Protein AF-A0AAP5Z2S2-F1 (afdb_monomer_lite)

Sequence (103 aa):
MGKLIPVSVRLAWLNLQRNRRRSLLSMLIIAIAVFALTSAGGFGLYTYDSLKESTARDTGHLTLTTPGYFAKEEEMPLSNGLSHADAITKQLIGLREVRGVQP

Foldseek 3Di:
DDDPDPPVVVVVVVVCVVVVVVNVVVVVVVVVVVVVVVVVVVVVVVVVVVVVVVCVVPPDDDDDFAPCVVVDDDPDPCPRGDPPPVVVLVVQVPDPPRPHDDD

Structure (mmCIF, N/CA/C/O backbone):
data_AF-A0AAP5Z2S2-F1
#
_entry.id   AF-A0AAP5Z2S2-F1
#
loop_
_atom_site.group_PDB
_atom_site.id
_atom_site.type_symbol
_atom_site.label_atom_id
_atom_site.label_alt_id
_atom_site.label_comp_id
_atom_site.label_asym_id
_atom_site.label_entity_id
_atom_site.label_seq_id
_atom_site.pdbx_PDB_ins_code
_atom_site.Cartn_x
_atom_site.Cartn_y
_atom_site.Cartn_z
_atom_site.occupancy
_atom_site.B_iso_or_equiv
_atom_site.auth_seq_id
_atom_site.auth_comp_id
_atom_site.auth_asym_id
_atom_site.auth_atom_id
_atom_site.pdbx_PDB_model_num
ATOM 1 N N . MET A 1 1 ? 16.719 -23.718 -40.610 1.00 45.75 1 MET A N 1
ATOM 2 C CA . MET A 1 1 ? 16.829 -23.234 -39.215 1.00 45.75 1 MET A CA 1
ATOM 3 C C . MET A 1 1 ? 16.643 -21.720 -39.211 1.00 45.75 1 MET A C 1
ATOM 5 O O . MET A 1 1 ? 17.610 -20.977 -39.342 1.00 45.75 1 MET A O 1
ATOM 9 N N . GLY A 1 2 ? 15.385 -21.267 -39.220 1.00 56.78 2 GLY A N 1
ATOM 10 C CA . GLY A 1 2 ? 15.040 -19.845 -39.301 1.00 56.78 2 GLY A CA 1
ATOM 11 C C . GLY A 1 2 ? 15.530 -19.102 -38.062 1.00 56.78 2 GLY A C 1
ATOM 12 O O . GLY A 1 2 ? 15.383 -19.595 -36.947 1.00 56.78 2 GLY A O 1
ATOM 13 N N . LYS A 1 3 ? 16.169 -17.946 -38.253 1.00 67.88 3 LYS A N 1
ATOM 14 C CA . LYS A 1 3 ? 16.691 -17.134 -37.150 1.00 67.88 3 LYS A CA 1
ATOM 15 C C . LYS A 1 3 ? 15.517 -16.701 -36.265 1.00 67.88 3 LYS A C 1
ATOM 17 O O . LYS A 1 3 ? 14.717 -15.874 -36.682 1.00 67.88 3 LYS A O 1
ATOM 22 N N . LEU A 1 4 ? 15.450 -17.248 -35.052 1.00 73.19 4 LEU A N 1
ATOM 23 C CA . LEU A 1 4 ? 14.409 -16.979 -34.047 1.00 73.19 4 LEU A CA 1
ATOM 24 C C . LEU A 1 4 ? 14.369 -15.511 -33.580 1.00 73.19 4 LEU A C 1
ATOM 26 O O . LEU A 1 4 ? 13.437 -15.112 -32.893 1.00 73.19 4 LEU A O 1
ATOM 30 N N . ILE A 1 5 ? 15.369 -14.700 -33.945 1.00 80.12 5 ILE A N 1
ATOM 31 C CA . ILE A 1 5 ? 15.459 -13.287 -33.574 1.00 80.12 5 ILE A CA 1
ATOM 32 C C . ILE A 1 5 ? 15.736 -12.455 -34.836 1.00 80.12 5 ILE A C 1
ATOM 34 O O . ILE A 1 5 ? 16.734 -12.712 -35.525 1.00 80.12 5 ILE A O 1
ATOM 38 N N . PRO A 1 6 ? 14.902 -11.441 -35.137 1.00 90.25 6 PRO A N 1
ATOM 39 C CA . PRO A 1 6 ? 15.153 -10.525 -36.238 1.00 90.25 6 PRO A CA 1
ATOM 40 C C . PRO A 1 6 ? 16.481 -9.787 -36.033 1.00 90.25 6 PRO A C 1
ATOM 42 O O . PRO A 1 6 ? 16.833 -9.387 -34.921 1.00 90.25 6 PRO A O 1
ATOM 45 N N . VAL A 1 7 ? 17.219 -9.556 -37.120 1.00 89.44 7 VAL A N 1
ATOM 46 C CA . VAL A 1 7 ? 18.526 -8.874 -37.076 1.00 89.44 7 VAL A CA 1
ATOM 47 C C . VAL A 1 7 ? 18.421 -7.487 -36.426 1.00 89.44 7 VAL A C 1
ATOM 49 O O . VAL A 1 7 ? 19.330 -7.084 -35.702 1.00 89.44 7 VAL A O 1
ATOM 52 N N . SER A 1 8 ? 17.292 -6.797 -36.602 1.00 90.56 8 SER A N 1
ATOM 53 C CA . SER A 1 8 ? 16.998 -5.503 -35.976 1.00 90.56 8 SER A CA 1
ATOM 54 C C . SER A 1 8 ? 17.015 -5.553 -34.444 1.00 90.56 8 SER A C 1
ATOM 56 O O . SER A 1 8 ? 17.643 -4.701 -33.821 1.00 90.56 8 SER A O 1
ATOM 58 N N . VAL A 1 9 ? 16.411 -6.573 -33.826 1.00 91.56 9 VAL A N 1
ATOM 59 C CA . VAL A 1 9 ? 16.384 -6.744 -32.360 1.00 91.56 9 VAL A CA 1
ATOM 60 C C . VAL A 1 9 ? 17.791 -6.998 -31.820 1.00 91.56 9 VAL A C 1
ATOM 62 O O . VAL A 1 9 ? 18.203 -6.401 -30.825 1.00 91.56 9 VAL A O 1
ATOM 65 N N . ARG A 1 10 ? 18.579 -7.822 -32.522 1.00 89.75 10 ARG A N 1
ATOM 66 C CA . ARG A 1 10 ? 19.985 -8.072 -32.168 1.00 89.75 10 ARG A CA 1
ATOM 67 C C . ARG A 1 10 ? 20.828 -6.795 -32.245 1.00 89.75 10 ARG A C 1
ATOM 69 O O . ARG A 1 10 ? 21.631 -6.539 -31.350 1.00 89.75 10 ARG A O 1
ATOM 76 N N . LEU A 1 11 ? 20.638 -5.982 -33.284 1.00 91.12 11 LEU A N 1
ATOM 77 C CA . LEU A 1 11 ? 21.326 -4.697 -33.438 1.00 91.12 11 LEU A CA 1
ATOM 78 C C . LEU A 1 11 ? 20.891 -3.677 -32.376 1.00 91.12 11 LEU A C 1
ATOM 80 O O . LEU A 1 11 ? 21.734 -2.938 -31.864 1.00 91.12 11 LEU A O 1
ATOM 84 N N . ALA A 1 12 ? 19.609 -3.645 -32.010 1.00 90.81 12 ALA A N 1
ATOM 85 C CA . ALA A 1 12 ? 19.100 -2.785 -30.944 1.00 90.81 12 ALA A CA 1
ATOM 86 C C . ALA A 1 12 ? 19.723 -3.140 -29.583 1.00 90.81 12 ALA A C 1
ATOM 88 O O . ALA A 1 12 ? 20.197 -2.252 -28.874 1.00 90.81 12 ALA A O 1
ATOM 89 N N . TRP A 1 13 ? 19.817 -4.435 -29.256 1.00 90.69 13 TRP A N 1
ATOM 90 C CA . TRP A 1 13 ? 20.442 -4.913 -28.020 1.00 90.69 13 TRP A CA 1
ATOM 91 C C . TRP A 1 13 ? 21.925 -4.541 -27.924 1.00 90.69 13 TRP A C 1
ATOM 93 O O . TRP A 1 13 ? 22.368 -3.986 -26.919 1.00 90.69 13 TRP A O 1
ATOM 103 N N . LEU A 1 14 ? 22.691 -4.771 -28.996 1.00 92.06 14 LEU A N 1
ATOM 104 C CA . LEU A 1 14 ? 24.108 -4.392 -29.055 1.00 92.06 14 LEU A CA 1
ATOM 105 C C . LEU A 1 14 ? 24.298 -2.871 -28.927 1.00 92.06 14 LEU A C 1
ATOM 107 O O . LEU A 1 14 ? 25.250 -2.419 -28.290 1.00 92.06 14 LEU A O 1
ATOM 111 N N . ASN A 1 15 ? 23.377 -2.067 -29.470 1.00 91.44 15 ASN A N 1
ATOM 112 C CA . ASN A 1 15 ? 23.395 -0.612 -29.300 1.00 91.44 15 ASN A CA 1
ATOM 113 C C . ASN A 1 15 ? 23.134 -0.181 -27.851 1.00 91.44 15 ASN A C 1
ATOM 115 O O . ASN A 1 15 ? 23.844 0.692 -27.345 1.00 91.44 15 ASN A O 1
ATOM 119 N N . LEU A 1 16 ? 22.170 -0.810 -27.174 1.00 91.25 16 LEU A N 1
ATOM 120 C CA . LEU A 1 16 ? 21.919 -0.604 -25.744 1.00 91.25 16 LEU A CA 1
ATOM 121 C C . LEU A 1 16 ? 23.152 -0.974 -24.908 1.00 91.25 16 LEU A C 1
ATOM 123 O O . LEU A 1 16 ? 23.572 -0.220 -24.031 1.00 91.25 16 LEU A O 1
ATOM 127 N N . GLN A 1 17 ? 23.780 -2.109 -25.228 1.00 91.44 17 GLN A N 1
ATOM 128 C CA . GLN A 1 17 ? 24.954 -2.609 -24.519 1.00 91.44 17 GLN A CA 1
ATOM 129 C C . GLN A 1 17 ? 26.214 -1.768 -24.767 1.00 91.44 17 GLN A C 1
ATOM 131 O O . GLN A 1 17 ? 27.086 -1.732 -23.899 1.00 91.44 17 GLN A O 1
ATOM 136 N N . ARG A 1 18 ? 26.323 -1.086 -25.913 1.00 91.75 18 ARG A N 1
ATOM 137 C CA . ARG A 1 18 ? 27.411 -0.139 -26.208 1.00 91.75 18 ARG A CA 1
ATOM 138 C C . ARG A 1 18 ? 27.222 1.188 -25.470 1.00 91.75 18 ARG A C 1
ATOM 140 O O . ARG A 1 18 ? 28.170 1.711 -24.899 1.00 91.75 18 ARG A O 1
ATOM 147 N N . ASN A 1 19 ? 25.993 1.702 -25.418 1.00 91.06 19 ASN A N 1
ATOM 148 C CA . ASN A 1 19 ? 25.661 2.994 -24.808 1.00 91.06 19 ASN A CA 1
ATOM 149 C C . ASN A 1 19 ? 25.090 2.856 -23.383 1.00 91.06 19 ASN A C 1
ATOM 151 O O . ASN A 1 19 ? 24.124 3.535 -23.024 1.00 91.06 19 ASN A O 1
ATOM 155 N N . ARG A 1 20 ? 25.712 2.007 -22.546 1.00 86.75 20 ARG A N 1
ATOM 156 C CA . ARG A 1 20 ? 25.161 1.591 -21.238 1.00 86.75 20 ARG A CA 1
ATOM 157 C C . ARG A 1 20 ? 24.781 2.751 -20.330 1.00 86.75 20 ARG A C 1
ATOM 159 O O . ARG A 1 20 ? 23.708 2.720 -19.750 1.00 86.75 20 ARG A O 1
ATOM 166 N N . ARG A 1 21 ? 25.627 3.782 -20.222 1.00 90.69 21 ARG A N 1
ATOM 167 C CA . ARG A 1 21 ? 25.371 4.927 -19.327 1.00 90.69 21 ARG A CA 1
ATOM 168 C C . ARG A 1 21 ? 24.060 5.643 -19.670 1.00 90.69 21 ARG A C 1
ATOM 170 O O . ARG A 1 21 ? 23.271 5.924 -18.777 1.00 90.69 21 ARG A O 1
ATOM 177 N N . ARG A 1 22 ? 23.805 5.887 -20.961 1.00 90.12 22 ARG A N 1
ATOM 178 C CA . ARG A 1 22 ? 22.595 6.586 -21.422 1.00 90.12 22 ARG A CA 1
ATOM 179 C C . ARG A 1 22 ? 21.356 5.698 -21.314 1.00 90.12 22 ARG A C 1
ATOM 181 O O . ARG A 1 22 ? 20.320 6.155 -20.852 1.00 90.12 22 ARG A O 1
ATOM 188 N N . SER A 1 23 ? 21.476 4.429 -21.701 1.00 92.69 23 SER A N 1
ATOM 189 C CA . SER A 1 23 ? 20.370 3.471 -21.632 1.00 92.69 23 SER A CA 1
ATOM 190 C C . SER A 1 23 ? 19.963 3.130 -20.195 1.00 92.69 23 SER A C 1
ATOM 192 O O . SER A 1 23 ? 18.771 3.023 -19.922 1.00 92.69 23 SER A O 1
ATOM 194 N N . LEU A 1 24 ? 20.924 3.018 -19.272 1.00 93.19 24 LEU A N 1
ATOM 195 C CA . LEU A 1 24 ? 20.651 2.789 -17.850 1.00 93.19 24 LEU A CA 1
ATOM 196 C C . LEU A 1 24 ? 19.881 3.950 -17.230 1.00 93.19 24 LEU A C 1
ATOM 198 O O . LEU A 1 24 ? 18.924 3.709 -16.508 1.00 93.19 24 LEU A O 1
ATOM 202 N N . LEU A 1 25 ? 20.258 5.194 -17.540 1.00 95.06 25 LEU A N 1
ATOM 203 C CA . LEU A 1 25 ? 19.572 6.369 -17.005 1.00 95.06 25 LEU A CA 1
ATOM 204 C C . LEU A 1 25 ? 1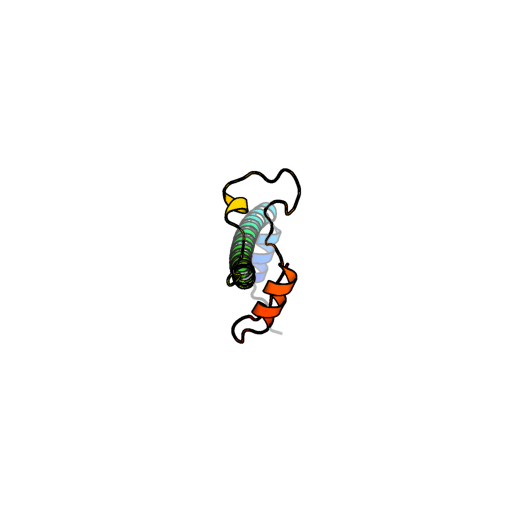8.100 6.401 -17.437 1.00 95.06 25 LEU A C 1
ATOM 206 O O . LEU A 1 25 ? 17.220 6.565 -16.598 1.00 95.06 25 LEU A O 1
ATOM 210 N N . SER A 1 26 ? 17.815 6.158 -18.719 1.00 94.25 26 SER A N 1
ATOM 211 C CA . SER A 1 26 ? 16.434 6.066 -19.209 1.00 94.25 26 SER A CA 1
ATOM 212 C C . SER A 1 26 ? 15.656 4.918 -18.561 1.00 94.25 26 SER A C 1
ATOM 214 O O . SER A 1 26 ? 14.512 5.106 -18.156 1.00 94.25 26 SER A O 1
ATOM 216 N N . MET A 1 27 ? 16.272 3.739 -18.423 1.00 95.38 27 MET A N 1
ATOM 217 C CA . MET A 1 27 ? 15.636 2.585 -17.780 1.00 95.38 27 MET A CA 1
ATOM 218 C C . MET A 1 27 ? 15.329 2.850 -16.303 1.00 95.38 27 MET A C 1
ATOM 220 O O . MET A 1 27 ? 14.266 2.471 -15.824 1.00 95.38 27 MET A O 1
ATOM 224 N N . LEU A 1 28 ? 16.233 3.525 -15.595 1.00 96.50 28 LEU A N 1
ATOM 225 C CA . LEU A 1 28 ? 16.092 3.834 -14.177 1.00 96.50 28 LEU A CA 1
ATOM 226 C C . LEU A 1 28 ? 14.973 4.850 -13.929 1.00 96.50 28 LEU A C 1
ATOM 228 O O . LEU A 1 28 ? 14.191 4.669 -13.003 1.00 96.50 28 LEU A O 1
ATOM 232 N N . ILE A 1 29 ? 14.827 5.855 -14.798 1.00 97.25 29 ILE A N 1
ATOM 233 C CA . ILE A 1 29 ? 13.692 6.791 -14.745 1.00 97.25 29 ILE A CA 1
ATOM 234 C C . ILE A 1 29 ? 12.366 6.038 -14.890 1.00 97.25 29 ILE A C 1
ATOM 236 O O . ILE A 1 29 ? 11.457 6.235 -14.086 1.00 97.25 29 ILE A O 1
ATOM 240 N N . ILE A 1 30 ? 12.265 5.146 -15.882 1.00 97.56 30 ILE A N 1
ATOM 241 C CA . ILE A 1 30 ? 11.054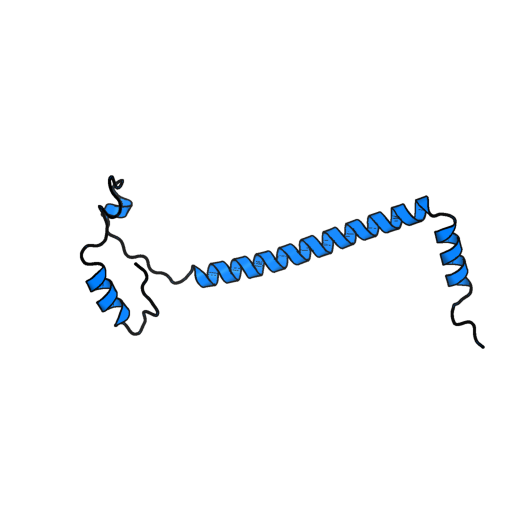 4.341 -16.102 1.00 97.56 30 ILE A CA 1
ATOM 242 C C . ILE A 1 30 ? 10.789 3.436 -14.894 1.00 97.56 30 ILE A C 1
ATOM 244 O O . ILE A 1 30 ? 9.658 3.366 -14.422 1.00 97.56 30 ILE A O 1
ATOM 248 N N . ALA A 1 31 ? 11.822 2.780 -14.363 1.00 97.88 31 ALA A N 1
ATOM 249 C CA . ALA A 1 31 ? 11.697 1.897 -13.209 1.00 97.88 31 ALA A CA 1
ATOM 250 C C . ALA A 1 31 ? 11.193 2.642 -11.965 1.00 97.88 3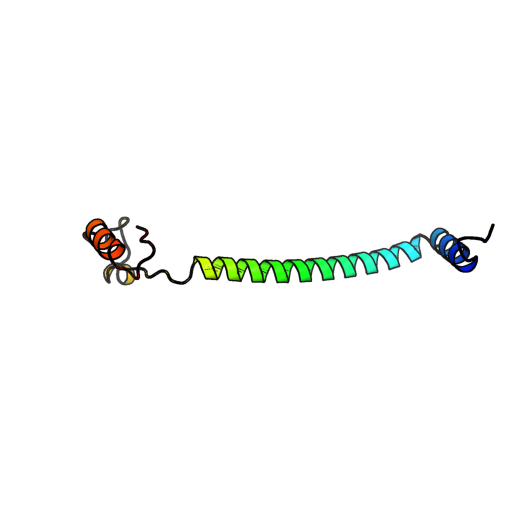1 ALA A C 1
ATOM 252 O O . ALA A 1 31 ? 10.269 2.164 -11.314 1.00 97.88 31 ALA A O 1
ATOM 253 N N . ILE A 1 32 ? 11.744 3.825 -11.669 1.00 98.00 32 ILE A N 1
ATOM 254 C CA . ILE A 1 32 ? 11.293 4.661 -10.547 1.00 98.00 32 ILE A CA 1
ATOM 255 C C . ILE A 1 32 ? 9.843 5.105 -10.751 1.00 98.00 32 ILE A C 1
ATOM 257 O O . ILE A 1 32 ? 9.050 5.020 -9.818 1.00 98.00 32 ILE A O 1
ATOM 261 N N . ALA A 1 33 ? 9.478 5.546 -11.957 1.00 97.81 33 ALA A N 1
ATOM 262 C CA . ALA A 1 33 ? 8.117 5.990 -12.252 1.00 97.81 33 ALA A CA 1
ATOM 263 C C . ALA A 1 33 ? 7.093 4.859 -12.068 1.00 97.81 33 ALA A C 1
ATOM 265 O O . ALA A 1 33 ? 6.072 5.051 -11.409 1.00 97.81 33 ALA A O 1
ATOM 266 N N . VAL A 1 34 ? 7.385 3.669 -12.603 1.00 97.94 34 VAL A N 1
ATOM 267 C CA . VAL A 1 34 ? 6.526 2.487 -12.442 1.00 97.94 34 VAL A CA 1
ATOM 268 C C . VAL A 1 34 ? 6.444 2.085 -10.973 1.00 97.94 34 VAL A C 1
ATOM 270 O O . VAL A 1 34 ? 5.341 1.897 -10.473 1.00 97.94 34 VAL A O 1
ATOM 273 N N . PHE A 1 35 ? 7.577 2.024 -10.268 1.00 97.19 35 PHE A N 1
ATOM 274 C CA . PHE A 1 35 ? 7.623 1.695 -8.844 1.00 97.19 35 PHE A CA 1
ATOM 275 C C . PHE A 1 35 ? 6.778 2.655 -8.000 1.00 97.19 35 PHE A C 1
ATOM 277 O O . PHE A 1 35 ? 6.003 2.211 -7.152 1.00 97.19 35 PHE A O 1
ATOM 284 N N . ALA A 1 36 ? 6.896 3.962 -8.241 1.00 96.81 36 ALA A N 1
ATOM 285 C CA . ALA A 1 36 ? 6.117 4.974 -7.540 1.00 96.81 36 ALA A CA 1
ATOM 286 C C . ALA A 1 36 ? 4.616 4.808 -7.811 1.00 96.81 36 ALA A C 1
ATOM 288 O O . ALA A 1 36 ? 3.822 4.807 -6.872 1.00 96.81 36 ALA A O 1
ATOM 289 N N . LEU A 1 37 ? 4.229 4.600 -9.075 1.00 96.44 37 LEU A N 1
ATOM 290 C CA . LEU A 1 37 ? 2.828 4.449 -9.462 1.00 96.44 37 LEU A CA 1
ATOM 291 C C . LEU A 1 37 ? 2.196 3.185 -8.864 1.00 96.44 37 LEU A C 1
ATOM 293 O O . LEU A 1 37 ? 1.097 3.250 -8.312 1.00 96.44 37 LEU A O 1
ATOM 297 N N . THR A 1 38 ? 2.891 2.046 -8.919 1.00 96.25 38 THR A N 1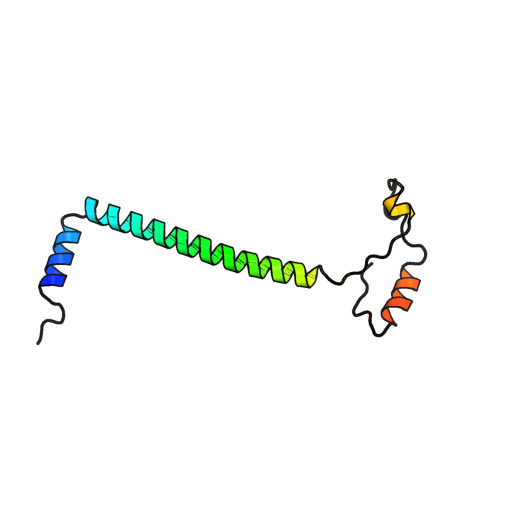
ATOM 298 C CA . THR A 1 38 ? 2.389 0.789 -8.344 1.00 96.25 38 THR A CA 1
ATOM 299 C C . THR A 1 38 ? 2.334 0.845 -6.824 1.00 96.25 38 THR A C 1
ATOM 301 O O . THR A 1 38 ? 1.367 0.365 -6.239 1.00 96.25 38 THR A O 1
ATOM 304 N N . SER A 1 39 ? 3.335 1.454 -6.179 1.00 95.19 39 SER A N 1
ATOM 305 C CA . SER A 1 39 ? 3.373 1.571 -4.717 1.00 95.19 39 SER A CA 1
ATOM 306 C C . SER A 1 39 ? 2.276 2.500 -4.206 1.00 95.19 39 SER A C 1
ATOM 308 O O . SER A 1 39 ? 1.566 2.139 -3.274 1.00 95.19 39 SER A O 1
ATOM 310 N N . ALA A 1 40 ? 2.079 3.659 -4.843 1.00 93.81 40 ALA A N 1
ATOM 311 C CA . ALA A 1 40 ? 1.016 4.592 -4.479 1.00 93.81 40 ALA A CA 1
ATOM 312 C C . ALA A 1 40 ? -0.379 3.988 -4.707 1.00 93.81 40 ALA A C 1
ATOM 314 O O . ALA A 1 40 ? -1.242 4.089 -3.836 1.00 93.81 40 AL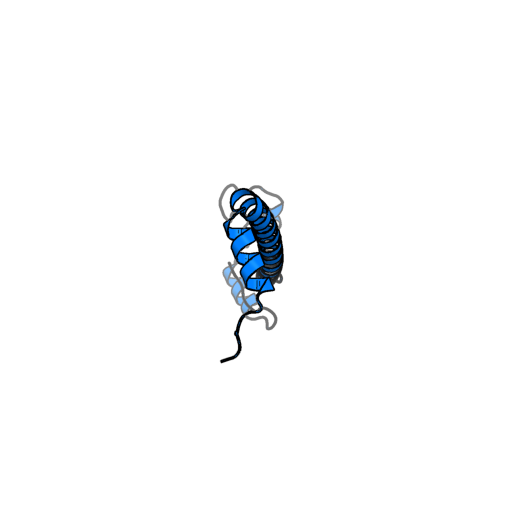A A O 1
ATOM 315 N N . GLY A 1 41 ? -0.591 3.312 -5.843 1.00 91.62 41 GLY A N 1
ATOM 316 C CA . GLY A 1 41 ? -1.853 2.630 -6.137 1.00 91.62 41 GLY A CA 1
ATOM 317 C C . GLY A 1 41 ? -2.155 1.494 -5.157 1.00 91.62 41 GLY A C 1
ATOM 318 O O . GLY A 1 41 ? -3.261 1.417 -4.624 1.00 91.62 41 GLY A O 1
ATOM 319 N N . GLY A 1 42 ? -1.162 0.646 -4.871 1.00 91.25 42 GLY A N 1
ATOM 320 C CA . GLY A 1 42 ? -1.290 -0.450 -3.908 1.00 91.25 42 GLY A CA 1
ATOM 321 C C . GLY A 1 42 ? -1.531 0.043 -2.480 1.00 91.25 42 GLY A C 1
ATOM 322 O O . GLY A 1 42 ? -2.426 -0.458 -1.802 1.00 91.25 42 GLY A O 1
ATOM 323 N N . PHE A 1 43 ? -0.794 1.069 -2.046 1.00 90.88 43 PHE A N 1
ATOM 324 C CA . PHE A 1 43 ? -0.988 1.700 -0.740 1.00 90.88 43 PHE A CA 1
ATOM 325 C C . PHE A 1 43 ? -2.383 2.316 -0.605 1.00 90.88 43 PHE A C 1
ATOM 327 O O . PHE A 1 43 ? -3.041 2.118 0.415 1.00 90.88 43 PHE A O 1
ATOM 334 N N . GLY A 1 44 ? -2.858 3.025 -1.634 1.00 86.12 44 GLY A N 1
ATOM 335 C CA . GLY A 1 44 ? -4.199 3.604 -1.643 1.00 86.12 44 GLY A CA 1
ATOM 336 C C . GLY A 1 44 ? -5.273 2.536 -1.461 1.00 86.12 44 GLY A C 1
ATOM 337 O O . GLY A 1 44 ? -6.096 2.644 -0.556 1.00 86.12 44 GLY A O 1
ATOM 338 N N . LEU A 1 45 ? -5.222 1.469 -2.264 1.00 85.50 45 LEU A N 1
ATOM 339 C CA . LEU A 1 45 ? -6.189 0.372 -2.191 1.00 85.50 45 LEU A CA 1
ATOM 340 C C . LEU A 1 45 ? -6.187 -0.311 -0.815 1.00 85.50 45 LEU A C 1
ATOM 342 O O . LEU A 1 45 ? -7.248 -0.518 -0.231 1.00 85.50 45 LEU A O 1
ATOM 346 N N . TYR A 1 46 ? -5.001 -0.603 -0.279 1.00 83.88 46 TYR A N 1
ATOM 347 C CA . TYR A 1 46 ? -4.854 -1.200 1.048 1.00 83.88 46 TYR A CA 1
ATOM 348 C C . TYR A 1 46 ? -5.385 -0.290 2.162 1.00 83.88 46 TYR A C 1
ATOM 350 O O . TYR A 1 46 ? -6.030 -0.758 3.099 1.00 83.88 46 TYR A O 1
ATOM 358 N N . THR A 1 47 ? -5.145 1.017 2.053 1.00 85.44 47 THR A N 1
ATOM 359 C CA . THR A 1 47 ? -5.631 1.997 3.030 1.00 85.44 47 THR A CA 1
ATOM 360 C C . THR A 1 47 ? -7.156 2.033 3.047 1.00 85.44 47 THR A C 1
ATOM 362 O O . THR A 1 47 ? -7.746 2.010 4.121 1.00 85.44 47 THR A O 1
ATOM 365 N N . TYR A 1 48 ? -7.812 2.022 1.882 1.00 79.25 48 TYR A N 1
ATOM 366 C CA . TYR A 1 48 ? -9.275 1.971 1.815 1.00 79.25 48 TYR A CA 1
ATOM 367 C C . TYR A 1 48 ? -9.849 0.705 2.445 1.00 79.25 48 TYR A C 1
ATOM 369 O O . TYR A 1 48 ? -10.817 0.788 3.199 1.00 79.25 48 TYR A O 1
ATOM 377 N N . ASP A 1 49 ? -9.255 -0.451 2.155 1.00 79.12 49 ASP A N 1
ATOM 378 C CA . ASP A 1 49 ? -9.720 -1.718 2.718 1.00 79.12 49 ASP A CA 1
ATOM 379 C C . ASP A 1 49 ? -9.526 -1.754 4.241 1.00 79.12 49 ASP A C 1
ATOM 381 O O . ASP A 1 49 ? -10.445 -2.094 4.982 1.00 79.12 49 ASP A O 1
ATOM 385 N N . SER A 1 50 ? -8.384 -1.258 4.723 1.00 74.94 50 SER A N 1
ATOM 386 C CA . SER A 1 50 ? -8.098 -1.129 6.157 1.00 74.94 50 SER A CA 1
ATOM 387 C C . SER A 1 50 ? -9.070 -0.182 6.864 1.00 74.94 50 SER A C 1
ATOM 389 O O . SER A 1 50 ? -9.552 -0.490 7.952 1.00 74.94 50 SER A O 1
ATOM 391 N N . LEU A 1 51 ? -9.394 0.963 6.251 1.00 79.38 51 LEU A N 1
ATOM 392 C CA . LEU A 1 51 ? -10.362 1.918 6.799 1.00 79.38 51 LEU A CA 1
ATOM 393 C C . LEU A 1 51 ? -11.773 1.331 6.838 1.00 79.38 51 LEU A C 1
ATOM 395 O O . LEU A 1 51 ? -12.504 1.547 7.806 1.00 79.38 51 LEU A O 1
ATOM 399 N N . LYS A 1 52 ? -12.154 0.577 5.804 1.00 76.56 52 LYS A N 1
ATOM 400 C CA . LYS A 1 52 ? -13.441 -0.113 5.745 1.00 76.56 52 LYS A CA 1
ATOM 401 C C . LYS A 1 52 ? -13.532 -1.195 6.820 1.00 76.56 52 LYS A C 1
ATOM 403 O O . LYS A 1 52 ? -14.543 -1.259 7.510 1.00 76.56 52 LYS A O 1
ATOM 408 N N . GLU A 1 53 ? -12.490 -2.004 6.985 1.00 73.06 53 GLU A N 1
ATOM 409 C CA . GLU A 1 53 ? -12.418 -3.040 8.018 1.00 73.06 53 GLU A CA 1
ATOM 410 C C . GLU A 1 53 ? -12.437 -2.432 9.430 1.00 73.06 53 GLU A C 1
ATOM 412 O O . GLU A 1 53 ? -13.203 -2.890 10.274 1.00 73.06 53 GLU A O 1
ATOM 417 N N . SER A 1 54 ? -11.675 -1.359 9.684 1.00 71.19 54 SER A N 1
ATOM 418 C CA . SER A 1 54 ? -11.705 -0.641 10.971 1.00 71.19 54 SER A CA 1
ATOM 419 C C . SER A 1 54 ? -13.095 -0.074 11.253 1.00 71.19 54 SER A C 1
ATOM 421 O O . SER A 1 54 ? -13.674 -0.340 12.299 1.00 71.19 54 SER A O 1
ATOM 423 N N . THR A 1 55 ? -13.694 0.617 10.278 1.00 70.56 55 THR A N 1
ATOM 424 C CA . THR A 1 55 ? -15.052 1.168 10.416 1.00 70.56 55 THR A CA 1
ATOM 425 C C . THR A 1 55 ? -16.082 0.068 10.670 1.00 70.56 55 THR A C 1
ATOM 427 O O . THR A 1 55 ? -16.970 0.237 11.501 1.00 70.56 55 THR A O 1
ATOM 430 N N . ALA A 1 56 ? -15.971 -1.082 10.003 1.00 67.56 56 ALA A N 1
ATOM 431 C CA . ALA A 1 56 ? -16.882 -2.206 10.208 1.00 67.56 56 ALA A CA 1
ATOM 432 C C . ALA A 1 56 ? -16.769 -2.830 11.611 1.00 67.56 56 ALA A C 1
ATOM 434 O O . ALA A 1 56 ? -17.753 -3.377 12.104 1.00 67.56 56 ALA A O 1
ATOM 435 N N . ARG A 1 57 ? -15.598 -2.754 12.255 1.00 70.00 57 ARG A N 1
ATOM 436 C CA . ARG A 1 57 ? -15.384 -3.248 13.625 1.00 70.00 57 ARG A CA 1
ATOM 437 C C . ARG A 1 57 ? -15.794 -2.247 14.697 1.00 70.00 57 ARG A C 1
ATOM 439 O O . ARG A 1 57 ? -16.262 -2.669 15.752 1.00 70.00 57 ARG A O 1
ATOM 446 N N . ASP A 1 58 ? -15.632 -0.957 14.424 1.00 67.00 58 ASP A N 1
ATOM 447 C CA . ASP A 1 58 ? -15.828 0.108 15.412 1.00 67.00 58 ASP A CA 1
ATOM 448 C C . ASP A 1 58 ? -17.249 0.693 15.403 1.00 67.00 58 ASP A C 1
ATOM 450 O O . ASP A 1 58 ? -17.676 1.320 16.372 1.00 67.00 58 ASP A O 1
ATOM 454 N N . THR A 1 59 ? -18.013 0.496 14.326 1.00 65.81 59 THR A N 1
ATOM 455 C CA . THR A 1 59 ? -19.387 1.010 14.223 1.00 65.81 59 THR A CA 1
ATOM 456 C C . THR A 1 59 ? -20.424 -0.003 14.710 1.00 65.81 59 THR A C 1
ATOM 458 O O . THR A 1 59 ? -20.288 -1.208 14.524 1.00 65.81 59 THR A O 1
ATOM 461 N N . GLY A 1 60 ? -21.493 0.498 15.339 1.00 69.12 60 GLY A N 1
ATOM 462 C CA . GLY A 1 60 ? -22.581 -0.326 15.885 1.00 69.12 60 GLY A CA 1
ATOM 463 C C . GLY A 1 60 ? -22.492 -0.600 17.389 1.00 69.12 60 GLY A C 1
ATOM 464 O O . GLY A 1 60 ? -23.374 -1.268 17.927 1.00 69.12 60 GLY A O 1
ATOM 465 N N . HIS A 1 61 ? -21.482 -0.060 18.078 1.00 76.94 61 HIS A N 1
ATOM 466 C CA . HIS A 1 61 ? -21.398 -0.112 19.539 1.00 76.94 61 HIS A CA 1
ATOM 467 C C . HIS A 1 61 ? -22.192 1.037 20.165 1.00 76.94 61 HIS A C 1
ATOM 469 O O . HIS A 1 61 ? -22.075 2.189 19.747 1.00 76.94 61 HIS A O 1
ATOM 475 N N . LEU A 1 62 ? -23.001 0.721 21.175 1.00 74.19 62 LEU A N 1
ATOM 476 C CA . LEU A 1 62 ? -23.688 1.704 22.009 1.00 74.19 62 LEU A CA 1
ATOM 477 C C . LEU A 1 62 ? -23.006 1.742 23.374 1.00 74.19 62 LEU A C 1
ATOM 479 O O . LEU A 1 62 ? -23.066 0.772 24.126 1.00 74.19 62 LEU A O 1
ATOM 483 N N . THR A 1 63 ? -22.375 2.868 23.694 1.00 78.69 63 THR A N 1
ATOM 484 C CA . THR A 1 63 ? -21.751 3.078 25.003 1.00 78.69 63 THR A CA 1
ATOM 485 C C . THR A 1 63 ? -22.773 3.665 25.969 1.00 78.69 63 THR A C 1
ATOM 487 O O . THR A 1 63 ? -23.309 4.749 25.740 1.00 78.69 63 THR A O 1
ATOM 490 N N . LEU A 1 64 ? -23.034 2.956 27.066 1.00 75.88 64 LEU A N 1
ATOM 491 C CA . LEU A 1 64 ? -23.867 3.435 28.166 1.00 75.88 64 LEU A CA 1
ATOM 492 C C . LEU A 1 64 ? -22.962 4.022 29.248 1.00 75.88 64 LEU A C 1
ATOM 494 O O . LEU A 1 64 ? -21.987 3.394 29.648 1.00 75.88 64 LEU A O 1
ATOM 498 N N . THR A 1 65 ? -23.279 5.217 29.736 1.00 78.31 65 THR A N 1
ATOM 499 C CA . THR A 1 65 ? -22.508 5.871 30.799 1.00 78.31 65 THR A CA 1
ATOM 500 C C . THR A 1 65 ? -23.406 6.733 31.682 1.00 78.31 65 THR A C 1
ATOM 502 O O . THR A 1 65 ? -24.560 7.000 31.335 1.00 78.31 65 THR A O 1
ATOM 505 N N . THR A 1 66 ? -22.905 7.153 32.843 1.00 80.75 66 THR A N 1
ATOM 506 C CA . THR A 1 66 ? -23.628 8.079 33.720 1.00 80.75 66 THR A CA 1
ATOM 507 C C . THR A 1 66 ? -23.401 9.531 33.272 1.00 80.75 66 THR A C 1
ATOM 509 O O . THR A 1 66 ? -22.345 9.851 32.728 1.00 80.75 66 THR A O 1
ATOM 512 N N . PRO A 1 67 ? -24.332 10.466 33.540 1.00 77.06 67 PRO A N 1
ATOM 513 C CA . PRO A 1 67 ? -24.117 11.888 33.251 1.00 77.06 67 PRO A CA 1
ATOM 514 C C . PRO A 1 67 ? -22.867 12.476 33.931 1.00 77.06 67 PRO A C 1
ATOM 516 O O . PRO A 1 67 ? -22.284 13.434 33.428 1.00 77.06 67 PRO A O 1
ATOM 519 N N . GLY A 1 68 ? -22.441 11.891 35.060 1.00 73.06 68 GLY A N 1
ATOM 520 C CA . GLY A 1 68 ? -21.236 12.288 35.789 1.00 73.06 68 GLY A CA 1
ATOM 521 C C . GLY A 1 68 ? -19.948 12.077 34.994 1.00 73.06 68 GLY A C 1
ATOM 522 O O . GLY A 1 68 ? -19.029 12.872 35.149 1.00 73.06 68 GLY A O 1
ATOM 523 N N . TYR A 1 69 ? -19.921 11.096 34.086 1.00 73.81 69 TYR A N 1
ATOM 524 C CA . TYR A 1 69 ? -18.782 10.814 33.208 1.00 73.81 69 TYR A CA 1
ATOM 525 C C . TYR A 1 69 ? -18.434 11.979 32.267 1.00 73.81 69 TYR A C 1
ATOM 527 O O . TYR A 1 69 ? -17.268 12.215 31.981 1.00 73.81 69 TYR A O 1
ATOM 535 N N . PHE A 1 70 ? -19.433 12.734 31.796 1.00 73.25 70 PHE A N 1
ATOM 536 C CA . PHE A 1 70 ? -19.207 13.883 30.909 1.00 73.25 70 PHE A CA 1
ATOM 537 C C . PHE A 1 70 ? -18.996 15.201 31.662 1.00 73.25 70 PHE A C 1
ATOM 539 O O . PHE A 1 70 ? -18.448 16.147 31.104 1.00 73.25 70 PHE A O 1
ATOM 546 N N . ALA A 1 71 ? -19.488 15.288 32.900 1.00 73.94 71 ALA A N 1
ATOM 547 C CA . ALA A 1 71 ? -19.584 16.542 33.644 1.00 73.94 71 ALA A CA 1
ATOM 548 C C . ALA A 1 71 ? -18.485 16.733 34.700 1.00 73.94 71 ALA A C 1
ATOM 550 O O . ALA A 1 71 ? -18.308 17.852 35.181 1.00 73.94 71 ALA A O 1
ATOM 551 N N . LYS A 1 72 ? -17.787 15.667 35.110 1.00 71.00 72 LYS A N 1
ATOM 552 C CA . LYS A 1 72 ? -16.799 15.703 36.195 1.00 71.00 72 LYS A CA 1
ATOM 553 C C . LYS A 1 72 ? -15.522 14.978 35.791 1.00 71.00 72 LYS A C 1
ATOM 555 O O . LYS A 1 72 ? -15.584 13.900 35.209 1.00 71.00 72 LYS A O 1
ATOM 560 N N . GLU A 1 73 ? -14.380 15.548 36.158 1.00 63.69 73 GLU A N 1
ATOM 561 C CA . GLU A 1 73 ? -13.109 14.824 36.118 1.00 63.69 73 GLU A CA 1
ATOM 562 C C . GLU A 1 73 ? -13.127 13.711 37.176 1.00 63.69 73 GLU A C 1
ATOM 564 O O . GLU A 1 73 ? -13.550 13.922 38.316 1.00 63.69 73 GLU A O 1
ATOM 569 N N . GLU A 1 74 ? -12.724 12.502 36.783 1.00 67.38 74 GLU A N 1
ATOM 570 C CA . GLU A 1 74 ? -12.616 11.362 37.694 1.00 67.38 74 GLU A CA 1
ATOM 571 C C . GLU A 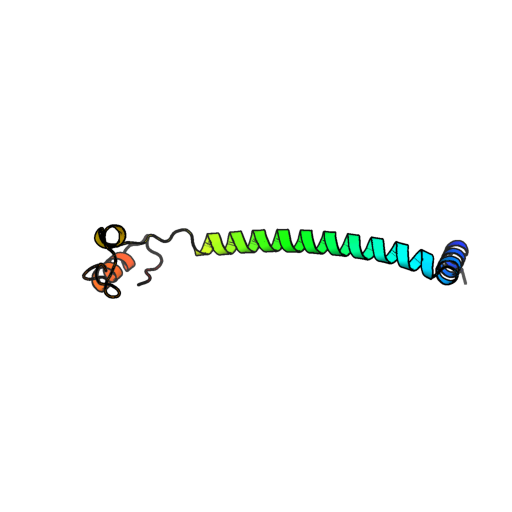1 74 ? -11.297 11.438 38.480 1.00 67.38 74 GLU A C 1
ATOM 573 O O . GLU A 1 74 ? -10.220 11.363 37.894 1.00 67.38 74 GLU A O 1
ATOM 578 N N . GLU A 1 75 ? -11.365 11.544 39.813 1.00 66.81 75 GLU A N 1
ATOM 579 C CA . GLU A 1 75 ? -10.181 11.450 40.693 1.00 66.81 75 GLU A CA 1
ATOM 580 C C . GLU A 1 75 ? -9.660 10.007 40.827 1.00 66.81 75 GLU A C 1
ATOM 582 O O . GLU A 1 75 ? -8.473 9.790 41.064 1.00 66.81 75 GLU A O 1
ATOM 587 N N . MET A 1 76 ? -10.540 9.012 40.671 1.00 69.44 76 MET A N 1
ATOM 588 C CA . MET A 1 76 ? -10.222 7.581 40.709 1.00 69.44 76 MET A CA 1
ATOM 589 C C . MET A 1 76 ? -10.946 6.844 39.570 1.00 69.44 76 MET A C 1
ATOM 591 O O . MET A 1 76 ? -12.077 7.225 39.244 1.00 69.44 76 MET A O 1
ATOM 595 N N . PRO A 1 77 ? -10.355 5.773 38.997 1.00 66.31 77 PRO A N 1
ATOM 596 C CA . PRO A 1 77 ? -10.984 5.006 37.921 1.00 66.31 77 PRO A CA 1
ATOM 597 C C . PRO A 1 77 ? -12.378 4.506 38.319 1.00 66.31 77 PRO A C 1
ATOM 599 O O . PRO A 1 77 ? -12.538 3.975 39.419 1.00 66.31 77 PRO A O 1
ATOM 602 N N . LEU A 1 78 ? -13.366 4.642 37.422 1.00 69.25 78 LEU A N 1
ATOM 603 C CA . LEU A 1 78 ? -14.764 4.204 37.613 1.00 69.25 78 LEU A CA 1
ATOM 604 C C . LEU A 1 78 ? -15.528 4.948 38.721 1.00 69.25 78 LEU A C 1
ATOM 606 O O . LEU A 1 78 ? -16.604 4.507 39.129 1.00 69.25 78 LEU A O 1
ATOM 610 N N . SER A 1 79 ? -15.024 6.091 39.193 1.00 67.25 79 SER A N 1
ATOM 611 C CA . SER A 1 79 ? -15.715 6.902 40.206 1.00 67.25 79 SER A CA 1
ATOM 612 C C . SER A 1 79 ? -17.075 7.432 39.730 1.00 67.25 79 SER A C 1
ATOM 614 O O . SER A 1 79 ? -17.987 7.562 40.546 1.00 67.25 79 SER A O 1
ATOM 616 N N . ASN A 1 80 ? -17.254 7.645 38.420 1.00 69.69 80 ASN A N 1
ATOM 617 C CA . ASN A 1 80 ? -18.545 7.941 37.792 1.00 69.69 80 ASN A CA 1
ATOM 618 C C . ASN A 1 80 ? -19.070 6.761 36.946 1.00 69.69 80 ASN A C 1
ATOM 620 O O . ASN A 1 80 ? -19.898 6.947 36.047 1.00 69.69 80 ASN A O 1
ATOM 624 N N . GLY A 1 81 ? -18.606 5.538 37.223 1.00 70.50 81 GLY A N 1
ATOM 625 C CA . GLY A 1 81 ? -19.040 4.327 36.533 1.00 70.50 81 GLY A CA 1
ATOM 626 C C . GLY A 1 81 ? -20.524 4.010 36.747 1.00 70.50 81 GLY A C 1
ATOM 627 O O . GLY A 1 81 ? -21.164 4.468 37.697 1.00 70.50 81 GLY A O 1
ATOM 628 N N . LEU A 1 82 ? -21.093 3.200 35.852 1.00 75.94 82 LEU A N 1
ATOM 629 C CA . LEU A 1 82 ? -22.459 2.700 36.007 1.00 75.94 82 LEU A CA 1
ATOM 630 C C . LEU A 1 82 ? -22.564 1.841 37.275 1.00 75.94 82 LEU A C 1
ATOM 632 O O . LEU A 1 82 ? -21.867 0.836 37.424 1.00 75.94 82 LEU A O 1
ATOM 636 N N . SER A 1 83 ? -23.476 2.201 38.179 1.00 75.81 83 SER A N 1
ATOM 637 C CA . SER A 1 83 ? -23.790 1.341 39.318 1.00 75.81 83 SER A CA 1
ATOM 638 C C . SER A 1 83 ? -24.506 0.077 38.825 1.00 75.81 83 SER A C 1
ATOM 640 O O . SER A 1 83 ? -25.367 0.141 37.950 1.00 75.81 83 SER A O 1
ATOM 642 N N . HIS A 1 84 ? -24.158 -1.084 39.386 1.00 77.06 84 HIS A N 1
ATOM 643 C CA . HIS A 1 84 ? -24.735 -2.384 39.007 1.00 77.06 84 HIS A CA 1
ATOM 644 C C . HIS A 1 84 ? -24.493 -2.794 37.539 1.00 77.06 84 HIS A C 1
ATOM 646 O O . HIS A 1 84 ? -25.340 -3.466 36.944 1.00 77.06 84 HIS A O 1
ATOM 652 N N . ALA A 1 85 ? -23.336 -2.441 36.965 1.00 75.00 85 ALA A N 1
ATOM 653 C CA . ALA A 1 85 ? -22.960 -2.803 35.594 1.00 75.00 85 ALA A CA 1
ATOM 654 C C . ALA A 1 85 ? -23.186 -4.298 35.274 1.00 75.00 85 ALA A C 1
ATOM 656 O O . ALA A 1 85 ? -23.750 -4.621 34.233 1.00 75.00 85 ALA A O 1
ATOM 657 N N . ASP A 1 86 ? -22.881 -5.211 36.204 1.00 78.56 86 ASP A N 1
ATOM 658 C CA . ASP A 1 86 ? -23.112 -6.655 36.029 1.00 78.56 86 ASP A CA 1
ATOM 659 C C . ASP A 1 86 ? -24.590 -7.032 35.829 1.00 78.56 86 ASP A C 1
ATOM 661 O O . ASP A 1 86 ? -24.917 -7.938 35.057 1.00 78.56 86 ASP A O 1
ATOM 665 N N . ALA A 1 87 ? -25.504 -6.354 36.529 1.00 79.31 87 ALA A N 1
ATOM 666 C CA . ALA A 1 87 ? -26.939 -6.599 36.407 1.00 79.31 87 ALA A CA 1
ATOM 667 C C . ALA A 1 87 ? -27.478 -6.060 35.073 1.00 79.31 87 ALA A C 1
ATOM 669 O O . ALA A 1 87 ? -28.283 -6.727 34.420 1.00 79.31 87 ALA A O 1
ATOM 670 N N . ILE A 1 88 ? -26.984 -4.894 34.647 1.00 80.00 88 ILE A N 1
ATOM 671 C CA . ILE A 1 88 ? -27.333 -4.262 33.369 1.00 80.00 88 ILE A CA 1
ATOM 672 C C . ILE A 1 88 ? -26.833 -5.124 32.203 1.00 80.00 88 ILE A C 1
ATOM 674 O O . ILE A 1 88 ? -27.602 -5.443 31.298 1.00 80.00 88 ILE A O 1
ATOM 678 N N . THR A 1 89 ? -25.588 -5.601 32.263 1.00 81.50 89 THR A N 1
ATOM 679 C CA . THR A 1 89 ? -25.001 -6.510 31.267 1.00 81.50 89 THR A CA 1
ATOM 680 C C . THR A 1 89 ? -25.818 -7.792 31.109 1.00 81.50 89 THR A C 1
ATOM 682 O O . THR A 1 89 ? -26.111 -8.203 29.986 1.00 81.50 89 THR A O 1
ATOM 685 N N . LYS A 1 90 ? -26.261 -8.404 32.219 1.00 81.25 90 LYS A N 1
ATOM 686 C CA . LYS A 1 90 ? -27.125 -9.599 32.185 1.00 81.25 90 LYS A CA 1
ATOM 687 C C . LYS A 1 90 ? -28.487 -9.335 31.546 1.00 81.25 90 LYS A C 1
ATOM 689 O O . LYS A 1 90 ? -28.983 -10.196 30.825 1.00 81.25 90 LYS A O 1
ATOM 694 N N . GLN A 1 91 ? -29.091 -8.172 31.795 1.00 83.12 91 GLN A N 1
ATOM 695 C CA . GLN A 1 91 ? -30.357 -7.800 31.159 1.00 83.12 91 GLN A CA 1
ATOM 696 C C . GLN A 1 91 ? -30.183 -7.542 29.657 1.00 83.12 91 GLN A C 1
ATOM 698 O O . GLN A 1 91 ? -30.995 -8.009 28.862 1.00 83.12 91 GLN A O 1
ATOM 703 N N . LEU A 1 92 ? -29.107 -6.855 29.262 1.00 81.88 92 LEU A N 1
ATOM 704 C CA . LEU A 1 92 ? -28.829 -6.509 27.867 1.00 81.88 92 LEU A CA 1
ATOM 705 C C . LEU A 1 92 ? -28.482 -7.732 27.013 1.00 81.88 92 LEU A C 1
ATOM 707 O O . LEU A 1 92 ? -28.990 -7.841 25.904 1.00 81.88 92 LEU A O 1
ATOM 711 N N . ILE A 1 93 ? -27.704 -8.690 27.531 1.00 83.38 93 ILE A N 1
ATOM 712 C CA . ILE A 1 93 ? -27.412 -9.965 26.840 1.00 83.38 93 ILE A CA 1
ATOM 713 C C . ILE A 1 93 ? -28.688 -10.778 26.559 1.00 83.38 93 ILE A C 1
ATOM 715 O O . ILE A 1 93 ? -28.723 -11.569 25.619 1.00 83.38 93 ILE A O 1
ATOM 719 N N . GLY A 1 94 ? -29.746 -10.587 27.353 1.00 81.12 94 GLY A N 1
ATOM 720 C CA . GLY A 1 94 ? -31.036 -11.243 27.139 1.00 81.12 94 GLY A CA 1
ATOM 721 C C . GLY A 1 94 ? -31.865 -10.658 25.989 1.00 81.12 94 GLY A C 1
ATOM 722 O O . GLY A 1 94 ? -32.844 -11.280 25.571 1.00 81.12 94 GLY A O 1
ATOM 723 N N . LEU A 1 95 ? -31.511 -9.479 25.467 1.00 84.06 95 LEU A N 1
ATOM 724 C CA . LEU A 1 95 ? -32.243 -8.839 24.376 1.00 84.06 95 LEU A CA 1
ATOM 725 C C . LEU A 1 95 ? -31.855 -9.452 23.031 1.00 84.06 95 LEU A C 1
ATOM 727 O O . LEU A 1 95 ? -30.683 -9.547 22.681 1.00 84.06 95 LEU A O 1
ATOM 731 N N . ARG A 1 96 ? -32.861 -9.790 22.218 1.00 78.94 96 ARG A N 1
ATOM 732 C CA . ARG A 1 96 ? -32.671 -10.435 20.904 1.00 78.94 96 ARG A CA 1
ATOM 733 C C . ARG A 1 96 ? -31.868 -9.590 19.905 1.00 78.94 96 ARG A C 1
ATOM 735 O O . ARG A 1 96 ? -31.384 -10.121 18.909 1.00 78.94 96 ARG A O 1
ATOM 742 N N . GLU A 1 97 ? -31.772 -8.287 20.151 1.00 81.88 97 GLU A N 1
ATOM 743 C CA . GLU A 1 97 ? -31.088 -7.312 19.296 1.00 81.88 97 GLU A CA 1
ATOM 744 C C . GLU A 1 97 ? -29.620 -7.094 19.692 1.00 81.88 97 GLU A C 1
ATOM 746 O O . GLU A 1 97 ? -28.835 -6.579 18.897 1.00 81.88 97 GLU A O 1
ATOM 751 N N . VAL A 1 98 ? -29.219 -7.523 20.892 1.00 80.44 98 VAL A N 1
ATOM 752 C CA . VAL A 1 98 ? -27.864 -7.332 21.413 1.00 80.44 98 VAL A CA 1
ATOM 753 C C . VAL A 1 98 ? -27.020 -8.554 21.066 1.00 80.44 98 VAL A C 1
ATOM 755 O O . VAL A 1 98 ? -27.248 -9.655 21.560 1.00 80.44 98 VAL A O 1
ATOM 758 N N . ARG A 1 99 ? -26.020 -8.369 20.196 1.00 78.19 99 ARG A N 1
ATOM 759 C CA . ARG A 1 99 ? -25.096 -9.449 19.797 1.00 78.19 99 ARG A CA 1
ATOM 760 C C . ARG A 1 99 ? -23.993 -9.726 20.818 1.00 78.19 99 ARG A C 1
ATOM 762 O O . ARG A 1 99 ? -23.455 -10.828 20.832 1.00 78.19 99 ARG A O 1
ATOM 769 N N . GLY A 1 100 ? -23.639 -8.741 21.636 1.00 77.75 100 GLY A N 1
ATOM 770 C CA . GLY A 1 100 ? -22.588 -8.850 22.641 1.00 77.75 100 GLY A CA 1
ATOM 771 C C . GLY A 1 100 ? -22.511 -7.589 23.493 1.00 77.75 100 GLY A C 1
ATOM 772 O O . GLY A 1 100 ? -22.899 -6.513 23.043 1.00 77.75 100 GLY A O 1
ATOM 773 N N . VAL A 1 101 ? -22.027 -7.736 24.724 1.00 78.50 101 VAL A N 1
ATOM 774 C CA . VAL A 1 101 ? -21.816 -6.636 25.672 1.00 78.50 101 VAL A CA 1
ATOM 775 C C . VAL A 1 101 ? -20.378 -6.728 26.169 1.00 78.50 101 VAL A C 1
ATOM 777 O O . VAL A 1 101 ? -19.925 -7.820 26.515 1.00 78.50 101 VAL A O 1
ATOM 780 N N . GLN A 1 102 ? -19.667 -5.602 26.169 1.00 73.62 102 GLN A N 1
ATOM 781 C CA . GLN A 1 102 ? -18.310 -5.487 26.704 1.00 73.62 102 GLN A CA 1
ATOM 782 C C . GLN A 1 102 ? -18.327 -4.566 27.935 1.00 73.62 102 GLN A C 1
ATOM 784 O O . GLN A 1 102 ? -19.075 -3.583 27.909 1.00 73.62 102 GLN A O 1
ATOM 789 N N . PRO A 1 103 ? -17.587 -4.912 29.006 1.00 63.84 103 PRO A N 1
ATOM 790 C CA . PRO A 1 103 ? -17.444 -4.079 30.198 1.00 63.84 103 PRO A CA 1
ATOM 791 C C . PRO A 1 103 ? -16.540 -2.863 29.967 1.00 63.84 103 PRO A C 1
ATOM 793 O O . PRO A 1 103 ? -15.650 -2.938 29.088 1.00 63.84 103 PRO A O 1
#

Secondary structure (DSSP, 8-state):
---SS-HHHHHHHHHHHHSHHHHHHHHHHHHHHHHHHHHHHHHHHHHHHHHHHHHHHHTT------HHHHHS--SSTTTTPPTTHHHHHHHHHTSTT------

pLDDT: mean 81.56, std 10.76, range [45.75, 98.0]

Radius of gyration: 32.36 Å; chains: 1; bounding box: 60×40×80 Å